Protein AF-A0A3E2YNC5-F1 (afdb_monomer_lite)

pLDDT: mean 82.05, std 14.8, range [47.41, 98.0]

Structure (mmCIF, N/CA/C/O backbone):
data_AF-A0A3E2YNC5-F1
#
_entry.id   AF-A0A3E2YNC5-F1
#
loop_
_atom_site.group_PDB
_atom_site.id
_atom_site.type_symbol
_atom_site.label_atom_id
_atom_site.label_alt_id
_atom_site.label_comp_id
_atom_site.label_asym_id
_atom_site.label_entity_id
_atom_site.label_seq_id
_atom_site.pdbx_PDB_ins_code
_atom_site.Cartn_x
_atom_site.Cartn_y
_atom_site.Cartn_z
_atom_site.occupancy
_atom_site.B_iso_or_equiv
_atom_site.auth_seq_id
_atom_site.auth_comp_id
_atom_site.auth_asym_id
_atom_site.auth_atom_id
_atom_site.pdbx_PDB_model_num
ATOM 1 N N . MET A 1 1 ? -10.500 -12.283 10.654 1.00 55.09 1 MET A N 1
ATOM 2 C CA . MET A 1 1 ? -10.338 -10.831 10.383 1.00 55.09 1 MET A CA 1
ATOM 3 C C . MET A 1 1 ? -8.854 -10.488 10.390 1.00 55.09 1 MET A C 1
ATOM 5 O O . MET A 1 1 ? -8.116 -11.146 11.109 1.00 55.09 1 MET A O 1
ATOM 9 N N . VAL A 1 2 ? -8.406 -9.471 9.641 1.00 58.34 2 VAL A N 1
ATOM 10 C CA . VAL A 1 2 ? -6.985 -9.048 9.601 1.00 58.34 2 VAL A CA 1
ATOM 11 C C . VAL A 1 2 ? -6.435 -8.705 11.000 1.00 58.34 2 VAL A C 1
ATOM 13 O O . VAL A 1 2 ? -5.258 -8.933 11.267 1.00 58.34 2 VAL A O 1
ATOM 16 N N . ALA A 1 3 ? -7.307 -8.269 11.917 1.00 54.88 3 ALA A N 1
ATOM 17 C CA . ALA A 1 3 ? -6.994 -7.961 13.314 1.00 54.88 3 ALA A CA 1
ATOM 18 C C . ALA A 1 3 ? -6.243 -9.074 14.080 1.00 54.88 3 ALA A C 1
ATOM 20 O O . ALA A 1 3 ? -5.436 -8.765 14.947 1.00 54.88 3 ALA A O 1
ATOM 21 N N . GLU A 1 4 ? -6.438 -10.356 13.750 1.00 54.69 4 GLU A N 1
ATOM 22 C CA . GLU A 1 4 ? -5.768 -11.474 14.444 1.00 54.69 4 GLU A CA 1
ATOM 23 C C . GLU A 1 4 ? -4.303 -11.680 14.015 1.00 54.69 4 GLU A C 1
ATOM 25 O O . GLU A 1 4 ? -3.577 -12.452 14.639 1.00 54.69 4 GLU A O 1
ATOM 30 N N . ARG A 1 5 ? -3.849 -11.005 12.950 1.00 55.94 5 ARG A N 1
ATOM 31 C CA . ARG A 1 5 ? -2.482 -11.126 12.410 1.00 55.94 5 ARG A CA 1
ATOM 32 C C . ARG A 1 5 ? -1.538 -10.001 12.819 1.00 55.94 5 ARG A C 1
ATOM 34 O O . ARG A 1 5 ? -0.357 -10.082 12.493 1.00 55.94 5 ARG A O 1
ATOM 41 N N . PHE A 1 6 ? -2.028 -8.991 13.532 1.00 53.00 6 PHE A N 1
ATOM 42 C CA . PHE A 1 6 ? -1.215 -7.870 13.990 1.00 53.00 6 PHE A CA 1
ATOM 43 C C . PHE A 1 6 ? -0.940 -7.999 15.490 1.00 53.00 6 PHE A C 1
ATOM 45 O O . PHE A 1 6 ? -1.847 -7.796 16.297 1.00 53.00 6 PHE A O 1
ATOM 52 N N . PRO A 1 7 ? 0.299 -8.321 15.904 1.00 47.41 7 PRO A N 1
ATOM 53 C CA . PRO A 1 7 ? 0.693 -8.098 17.283 1.00 47.41 7 PRO A CA 1
ATOM 54 C C . PRO A 1 7 ? 0.533 -6.599 17.609 1.00 47.41 7 PRO A C 1
ATOM 56 O O . PRO A 1 7 ? 0.825 -5.766 16.745 1.00 47.41 7 PRO A O 1
ATOM 59 N N . PRO A 1 8 ? 0.147 -6.222 18.844 1.00 47.50 8 PRO A N 1
ATOM 60 C CA . PRO A 1 8 ? -0.063 -4.821 19.239 1.00 47.50 8 PRO A CA 1
ATOM 61 C C . PRO A 1 8 ? 1.146 -3.909 18.985 1.00 47.50 8 PRO A C 1
ATOM 63 O O . PRO A 1 8 ? 1.021 -2.696 18.882 1.00 47.50 8 PRO A O 1
ATOM 66 N N . THR A 1 9 ? 2.335 -4.500 18.880 1.00 54.12 9 THR A N 1
ATOM 67 C CA . THR A 1 9 ? 3.599 -3.818 18.597 1.00 54.12 9 THR A CA 1
ATOM 68 C C . THR A 1 9 ? 3.759 -3.375 17.139 1.00 54.12 9 THR A C 1
ATOM 70 O O . THR A 1 9 ? 4.716 -2.674 16.835 1.00 54.12 9 THR A O 1
ATOM 73 N N . THR A 1 10 ? 2.881 -3.803 16.229 1.00 61.84 10 THR A N 1
ATOM 74 C CA . THR A 1 10 ? 3.035 -3.618 14.772 1.00 61.84 10 THR A CA 1
ATOM 75 C C . THR A 1 10 ? 1.953 -2.713 14.167 1.00 61.84 10 THR A C 1
ATOM 77 O O . THR A 1 10 ? 2.130 -2.189 13.069 1.00 61.84 10 THR A O 1
ATOM 80 N N . GLY A 1 11 ? 0.852 -2.462 14.877 1.00 70.56 11 GLY A N 1
ATOM 81 C CA . GLY A 1 11 ? -0.191 -1.536 14.440 1.00 70.56 11 GLY A CA 1
ATOM 82 C C . GLY A 1 11 ? -1.473 -1.647 15.261 1.00 70.56 11 GLY A C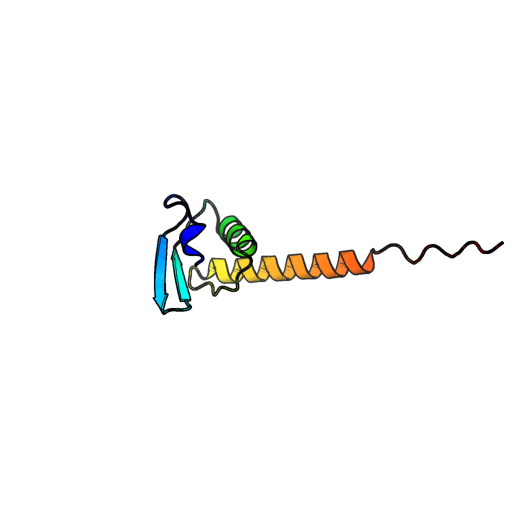 1
ATOM 83 O O . GLY A 1 11 ? -1.656 -2.590 16.028 1.00 70.56 11 GLY A O 1
ATOM 84 N N . ILE A 1 12 ? -2.359 -0.671 15.083 1.00 81.38 12 ILE A N 1
ATOM 85 C CA . ILE A 1 12 ? -3.700 -0.616 15.669 1.00 81.38 12 ILE A CA 1
ATOM 86 C C . ILE A 1 12 ? -4.700 -0.950 14.564 1.00 81.38 12 ILE A C 1
ATOM 88 O O . ILE A 1 12 ? -4.617 -0.394 13.470 1.00 81.38 12 ILE A O 1
ATOM 92 N N . VAL A 1 13 ? -5.633 -1.860 14.846 1.00 84.19 13 VAL A N 1
ATOM 93 C CA . VAL A 1 13 ? -6.723 -2.205 13.928 1.00 84.19 13 VAL A CA 1
ATOM 94 C C . VAL A 1 13 ? -8.048 -1.777 14.542 1.00 84.19 13 VAL A C 1
ATOM 96 O O . VAL A 1 13 ? -8.427 -2.264 15.605 1.00 84.19 13 VAL A O 1
ATOM 99 N N . GLU A 1 14 ? -8.765 -0.902 13.850 1.00 84.12 14 GLU A N 1
ATOM 100 C CA . GLU A 1 14 ? -10.089 -0.423 14.236 1.00 84.12 14 GLU A CA 1
ATOM 101 C C . GLU A 1 14 ? -11.135 -0.992 13.277 1.00 84.12 14 GLU A C 1
ATOM 103 O O . GLU A 1 14 ? -10.962 -0.989 12.058 1.00 84.12 14 GLU A O 1
ATOM 108 N N . THR A 1 15 ? -12.232 -1.520 13.817 1.00 85.88 15 THR A N 1
ATOM 109 C CA . THR A 1 15 ? -13.324 -2.035 12.978 1.00 85.88 15 THR A CA 1
ATOM 110 C C . THR A 1 15 ? -14.147 -0.857 12.476 1.00 85.88 15 THR A C 1
ATOM 112 O O . THR A 1 15 ? -14.635 -0.070 13.282 1.00 85.88 15 THR A O 1
ATOM 115 N N . VAL A 1 16 ? -14.295 -0.741 11.157 1.00 85.06 16 VAL A N 1
ATOM 116 C CA . VAL A 1 16 ? -15.115 0.306 10.530 1.00 85.06 16 VAL A CA 1
ATOM 117 C C . VAL A 1 16 ? -16.527 -0.225 10.293 1.00 85.06 16 VAL A C 1
ATOM 119 O O . VAL A 1 16 ? -17.502 0.438 10.632 1.00 85.06 16 VAL A O 1
ATOM 122 N N . ASP A 1 17 ? -16.633 -1.445 9.760 1.00 82.62 17 ASP A N 1
ATOM 123 C CA . ASP A 1 17 ? -17.890 -2.168 9.556 1.00 82.62 17 ASP A CA 1
ATOM 124 C C . ASP A 1 17 ? -17.651 -3.692 9.510 1.00 82.62 17 ASP A C 1
ATOM 126 O O . ASP A 1 17 ? -16.544 -4.168 9.756 1.00 82.62 17 ASP A O 1
ATOM 130 N N . GLU A 1 18 ? -18.688 -4.476 9.195 1.00 79.00 18 GLU A N 1
ATOM 131 C CA . GLU A 1 18 ? -18.636 -5.948 9.149 1.00 79.00 18 GLU A CA 1
ATOM 132 C C . GLU A 1 18 ? -17.599 -6.521 8.163 1.00 79.00 18 GLU A C 1
ATOM 134 O O . GLU A 1 18 ? -17.246 -7.699 8.250 1.00 79.00 18 GLU A O 1
ATOM 139 N N . ARG A 1 19 ? -17.129 -5.721 7.199 1.00 80.62 19 ARG A N 1
ATOM 140 C CA . ARG A 1 19 ? -16.212 -6.145 6.129 1.00 80.62 19 ARG A CA 1
ATOM 141 C C . ARG A 1 19 ? -14.926 -5.330 6.060 1.00 80.62 19 ARG A C 1
ATOM 143 O O . ARG A 1 19 ? -13.987 -5.776 5.407 1.00 80.62 19 ARG A O 1
ATOM 150 N N . ASN A 1 20 ? -14.864 -4.178 6.721 1.00 82.56 20 ASN A N 1
ATOM 151 C CA . ASN A 1 20 ? -13.757 -3.236 6.621 1.00 82.56 20 ASN A CA 1
ATOM 152 C C . ASN A 1 20 ? -13.143 -2.935 7.990 1.00 82.56 20 ASN A C 1
ATOM 154 O O . ASN A 1 20 ? -13.832 -2.747 8.995 1.00 82.56 20 ASN A O 1
ATOM 158 N N . CYS A 1 21 ? -11.821 -2.810 8.007 1.00 88.94 21 CYS A N 1
ATOM 159 C CA . CYS A 1 21 ? -11.070 -2.336 9.158 1.00 88.94 21 CYS A CA 1
ATOM 160 C C . CYS A 1 21 ? -10.058 -1.272 8.732 1.00 88.94 21 CYS A C 1
ATOM 162 O O . CYS A 1 21 ? -9.474 -1.359 7.651 1.00 88.94 21 CYS A O 1
ATOM 164 N N . LEU A 1 22 ? -9.834 -0.295 9.603 1.00 88.88 22 LEU A N 1
ATOM 165 C CA . LEU A 1 22 ? -8.756 0.672 9.488 1.00 88.88 22 LEU A CA 1
ATOM 166 C C . LEU A 1 22 ? -7.521 0.100 10.184 1.00 88.88 22 LEU A C 1
ATOM 168 O O . LEU A 1 22 ? -7.596 -0.323 11.333 1.00 88.88 22 LEU A O 1
ATOM 172 N N . LEU A 1 23 ? -6.393 0.077 9.480 1.00 87.81 23 LEU A N 1
ATOM 173 C CA . LEU A 1 23 ? -5.099 -0.301 10.037 1.00 87.81 23 LEU A CA 1
ATOM 174 C C . LEU A 1 23 ? -4.220 0.944 10.127 1.00 87.81 23 LEU A C 1
ATOM 176 O O . LEU A 1 23 ? -3.856 1.523 9.104 1.00 87.81 23 LEU A O 1
ATOM 180 N N . THR A 1 24 ? -3.815 1.294 11.340 1.00 87.50 24 THR A N 1
ATOM 181 C CA . THR A 1 24 ? -2.788 2.302 11.601 1.00 87.50 24 THR A CA 1
ATOM 182 C C . THR A 1 24 ? -1.494 1.586 11.958 1.00 87.50 24 THR A C 1
ATOM 184 O O . THR A 1 24 ? -1.413 0.895 12.971 1.00 87.50 24 THR A O 1
ATOM 187 N N . THR A 1 25 ? -0.464 1.730 11.130 1.00 85.75 25 THR A N 1
ATOM 188 C CA . THR A 1 25 ? 0.837 1.075 11.322 1.00 85.75 25 THR A CA 1
ATOM 189 C C . THR A 1 25 ? 1.975 2.046 11.026 1.00 85.75 25 THR A C 1
ATOM 191 O O . THR A 1 25 ? 1.811 3.002 10.268 1.00 85.75 25 THR A O 1
ATOM 194 N N . GLY A 1 26 ? 3.129 1.802 11.640 1.00 82.00 26 GLY A N 1
ATOM 195 C CA . GLY A 1 26 ? 4.359 2.547 11.413 1.00 82.00 26 GLY A CA 1
ATOM 196 C C . GLY A 1 26 ? 5.538 1.594 11.234 1.00 82.00 26 GLY A C 1
ATOM 197 O O . GLY A 1 26 ? 5.509 0.457 11.700 1.00 82.00 26 GLY A O 1
ATOM 198 N N . ALA A 1 27 ? 6.582 2.066 10.561 1.00 81.62 27 ALA A N 1
ATOM 199 C CA . ALA A 1 27 ? 7.866 1.382 10.443 1.00 81.62 27 ALA A CA 1
ATOM 200 C C . ALA A 1 27 ? 8.985 2.417 10.267 1.00 81.62 27 ALA A C 1
ATOM 202 O O . ALA A 1 27 ? 8.715 3.603 10.079 1.00 81.62 27 ALA A O 1
ATOM 203 N N . ASP A 1 28 ? 10.234 1.953 10.234 1.00 83.31 28 ASP A N 1
ATOM 204 C CA . ASP A 1 28 ? 11.409 2.812 10.031 1.00 83.31 28 ASP A CA 1
ATOM 205 C C . ASP A 1 28 ? 11.452 3.472 8.638 1.00 83.31 28 ASP A C 1
ATOM 207 O O . ASP A 1 28 ? 12.238 4.387 8.397 1.00 83.31 28 ASP A O 1
ATOM 211 N N . SER A 1 29 ? 10.622 3.013 7.692 1.00 87.06 29 SER A N 1
ATOM 212 C CA . SER A 1 29 ? 10.454 3.647 6.381 1.00 87.06 29 SER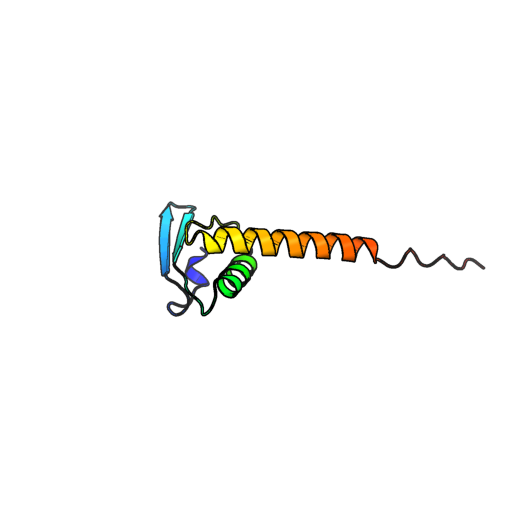 A CA 1
ATOM 213 C C . SER A 1 29 ? 9.107 3.322 5.732 1.00 87.06 29 SER A C 1
ATOM 215 O O . SER A 1 29 ? 8.539 2.246 5.935 1.00 87.06 29 SER A O 1
ATOM 217 N N . VAL A 1 30 ? 8.636 4.223 4.865 1.00 91.00 30 VAL A N 1
ATOM 218 C CA . VAL A 1 30 ? 7.415 4.031 4.058 1.00 91.00 30 VAL A CA 1
ATOM 219 C C . VAL A 1 30 ? 7.537 2.814 3.134 1.00 91.00 30 VAL A C 1
ATOM 221 O O . VAL A 1 30 ? 6.576 2.069 2.953 1.00 91.00 30 VAL A O 1
ATOM 224 N N . THR A 1 31 ? 8.730 2.551 2.598 1.00 91.06 31 THR A N 1
ATOM 225 C CA . THR A 1 31 ? 8.989 1.373 1.762 1.00 91.06 31 THR A CA 1
ATOM 226 C C . THR A 1 31 ? 8.786 0.066 2.536 1.00 91.06 31 THR A C 1
ATOM 228 O O . THR A 1 31 ? 8.207 -0.875 1.992 1.00 91.06 31 THR A O 1
ATOM 231 N N . LEU A 1 32 ? 9.209 -0.010 3.806 1.00 90.44 32 LEU A N 1
ATOM 232 C CA . LEU A 1 32 ? 8.958 -1.192 4.641 1.00 90.44 32 LEU A CA 1
ATOM 233 C C . LEU A 1 32 ? 7.466 -1.386 4.920 1.00 90.44 32 LEU A C 1
ATOM 235 O O . LEU A 1 32 ? 6.989 -2.517 4.836 1.00 90.44 32 LEU A O 1
ATOM 239 N N . ILE A 1 33 ? 6.723 -0.301 5.167 1.00 91.00 33 ILE A N 1
ATOM 240 C CA . ILE A 1 33 ? 5.258 -0.351 5.299 1.00 91.00 33 ILE A CA 1
ATOM 241 C C . ILE A 1 33 ? 4.642 -0.932 4.021 1.00 91.00 33 ILE A C 1
ATOM 243 O O . ILE A 1 33 ? 3.897 -1.905 4.090 1.00 91.00 33 ILE A O 1
ATOM 247 N N . ALA A 1 34 ? 5.000 -0.405 2.846 1.00 92.44 34 ALA A N 1
ATOM 248 C CA . ALA A 1 34 ? 4.469 -0.871 1.564 1.00 92.44 34 ALA A CA 1
ATOM 249 C C . ALA A 1 34 ? 4.713 -2.373 1.327 1.00 92.44 34 ALA A C 1
ATOM 251 O O . ALA A 1 34 ? 3.810 -3.089 0.893 1.00 92.44 34 ALA A O 1
ATOM 252 N N . VAL A 1 35 ? 5.914 -2.870 1.646 1.00 91.38 35 VAL A N 1
ATOM 253 C CA . VAL A 1 35 ? 6.242 -4.301 1.539 1.00 91.38 35 VAL A CA 1
ATOM 254 C C . VAL A 1 35 ? 5.436 -5.130 2.537 1.00 91.38 35 VAL A C 1
ATOM 256 O O . VAL A 1 35 ? 4.891 -6.164 2.161 1.00 91.38 35 VAL A O 1
ATOM 259 N N . HIS A 1 36 ? 5.329 -4.688 3.791 1.00 88.62 36 HIS A N 1
ATOM 260 C CA . HIS A 1 36 ? 4.576 -5.415 4.810 1.00 88.62 36 HIS A CA 1
ATOM 261 C C . HIS A 1 36 ? 3.090 -5.527 4.448 1.00 88.62 36 HIS A C 1
ATOM 263 O O . HIS A 1 36 ? 2.520 -6.613 4.531 1.00 88.62 36 HIS A O 1
ATOM 269 N N . LEU A 1 37 ? 2.489 -4.437 3.960 1.00 89.25 37 LEU A N 1
ATOM 270 C CA . LEU A 1 37 ? 1.103 -4.426 3.491 1.00 89.25 37 LEU A CA 1
ATOM 271 C C . LEU A 1 37 ? 0.897 -5.362 2.292 1.00 89.25 37 LEU A C 1
ATOM 273 O O . LEU A 1 37 ? -0.073 -6.115 2.268 1.00 89.25 37 LEU A O 1
ATOM 277 N N . ALA A 1 38 ? 1.829 -5.391 1.334 1.00 89.94 38 ALA A N 1
ATOM 278 C CA . ALA A 1 38 ? 1.757 -6.311 0.195 1.00 89.94 38 ALA A CA 1
ATOM 279 C C . ALA A 1 38 ? 1.777 -7.793 0.622 1.00 89.94 38 ALA A C 1
ATOM 281 O O . ALA A 1 38 ? 1.142 -8.634 -0.013 1.00 89.94 38 ALA A O 1
ATOM 282 N N . LEU A 1 39 ? 2.469 -8.120 1.718 1.00 89.31 39 LEU A N 1
ATOM 283 C CA . LEU A 1 39 ? 2.529 -9.479 2.266 1.00 89.31 39 LEU A CA 1
ATOM 284 C C . LEU A 1 39 ? 1.250 -9.908 3.000 1.00 89.31 39 LEU A C 1
ATOM 286 O O . LEU A 1 39 ? 1.085 -11.099 3.268 1.00 89.31 39 LEU A O 1
ATOM 290 N N . LEU A 1 40 ? 0.330 -8.987 3.308 1.00 86.25 40 LEU A N 1
ATOM 291 C CA . LEU A 1 40 ? -0.942 -9.337 3.948 1.00 86.25 40 LEU A CA 1
ATOM 292 C C . LEU A 1 40 ? -1.818 -10.213 3.053 1.00 86.25 40 LEU A C 1
ATOM 294 O O . LEU A 1 40 ? -2.643 -10.962 3.575 1.00 86.25 40 LEU A O 1
ATOM 298 N N . GLY A 1 41 ? -1.649 -10.129 1.730 1.00 83.50 41 GLY A N 1
ATOM 299 C CA . GLY A 1 41 ? -2.422 -10.911 0.763 1.00 83.50 41 GLY A CA 1
ATOM 300 C C . GLY A 1 41 ? -3.906 -10.539 0.704 1.00 83.50 41 GLY A C 1
ATOM 301 O O . GLY A 1 41 ? -4.713 -11.350 0.264 1.00 83.50 41 GLY A O 1
ATOM 302 N N . HIS A 1 42 ? -4.266 -9.345 1.179 1.00 86.19 42 HIS A N 1
ATOM 303 C CA . HIS A 1 42 ? -5.614 -8.788 1.109 1.00 86.19 42 HIS A CA 1
ATOM 304 C C . HIS A 1 42 ? -5.559 -7.453 0.373 1.00 86.19 42 HIS A C 1
ATOM 306 O O . HIS A 1 42 ? -4.561 -6.735 0.473 1.00 86.19 42 HIS A O 1
ATOM 312 N N . ASP A 1 43 ? -6.639 -7.108 -0.321 1.00 89.75 43 ASP A N 1
ATOM 313 C CA . ASP A 1 43 ? -6.786 -5.780 -0.902 1.00 89.75 43 ASP A CA 1
ATOM 314 C C . ASP A 1 43 ? -6.901 -4.730 0.208 1.00 89.75 43 ASP A C 1
ATOM 316 O O . ASP A 1 43 ? -7.543 -4.947 1.238 1.00 89.75 43 ASP A O 1
ATOM 320 N N . PHE A 1 44 ? -6.273 -3.576 -0.003 1.00 90.94 44 PHE A N 1
ATOM 321 C CA . PHE A 1 44 ? -6.328 -2.450 0.919 1.00 90.94 44 PHE A CA 1
ATOM 322 C C . PHE A 1 44 ? -6.261 -1.130 0.153 1.00 90.94 44 PHE A C 1
ATOM 324 O O . PHE A 1 44 ? -5.780 -1.062 -0.978 1.00 90.94 44 PHE A O 1
ATOM 331 N N . THR A 1 45 ? -6.723 -0.062 0.797 1.00 92.19 45 THR A N 1
ATOM 332 C CA . THR A 1 45 ? -6.573 1.308 0.300 1.00 92.19 45 THR A CA 1
ATOM 333 C C . THR A 1 45 ? -5.666 2.071 1.254 1.00 92.19 45 THR A C 1
ATOM 335 O O . THR A 1 45 ? -5.968 2.178 2.440 1.00 92.19 45 THR A O 1
ATOM 338 N N . ALA A 1 46 ? -4.549 2.596 0.750 1.00 93.19 46 ALA A N 1
ATOM 339 C CA . ALA A 1 46 ? -3.702 3.494 1.525 1.00 93.19 46 ALA A CA 1
ATOM 340 C C . ALA A 1 46 ? -4.370 4.872 1.617 1.00 93.19 46 ALA A C 1
ATOM 342 O O . ALA A 1 46 ? -4.611 5.508 0.592 1.00 93.19 46 ALA A O 1
ATOM 343 N N . LEU A 1 47 ? -4.671 5.313 2.838 1.00 92.44 47 LEU A N 1
ATOM 344 C CA . LEU A 1 47 ? -5.299 6.612 3.096 1.00 92.44 47 LEU A CA 1
ATOM 345 C C . LEU A 1 47 ? -4.245 7.707 3.272 1.00 92.44 47 LEU A C 1
ATOM 347 O O . LEU A 1 47 ? -4.309 8.757 2.638 1.00 92.44 47 LEU A O 1
ATOM 351 N N . GLU A 1 48 ? -3.243 7.428 4.097 1.00 87.00 48 GLU A N 1
ATOM 352 C CA . GLU A 1 48 ? -2.142 8.326 4.407 1.00 87.00 48 GLU A CA 1
ATOM 353 C C . GLU A 1 48 ? -0.899 7.516 4.817 1.00 87.00 48 GLU A C 1
ATOM 355 O O . GLU A 1 48 ? -1.017 6.340 5.174 1.00 87.00 48 GLU A O 1
ATOM 360 N N . PRO A 1 49 ? 0.301 8.112 4.760 1.00 92.38 49 PRO A N 1
ATOM 361 C CA . PRO A 1 49 ? 0.604 9.410 4.154 1.00 92.38 49 PRO A CA 1
ATOM 362 C C . PRO A 1 49 ? 0.613 9.341 2.611 1.00 92.38 49 PRO A C 1
ATOM 364 O O . PRO A 1 49 ? 0.662 8.259 2.024 1.00 92.38 49 PRO A O 1
ATOM 367 N N . ALA A 1 50 ? 0.569 10.485 1.916 1.00 92.56 50 ALA A N 1
ATOM 368 C CA . ALA A 1 50 ? 0.548 10.522 0.442 1.00 92.56 50 ALA A CA 1
ATOM 369 C C . ALA A 1 50 ? 1.809 9.890 -0.184 1.00 92.56 50 ALA A C 1
ATOM 371 O O . ALA A 1 50 ? 1.788 9.379 -1.306 1.00 92.56 50 ALA A O 1
ATOM 372 N N . GLU A 1 51 ? 2.915 9.898 0.554 1.00 93.69 51 GLU A N 1
ATOM 373 C CA . GLU A 1 51 ? 4.160 9.205 0.246 1.00 93.69 51 GLU A CA 1
ATOM 374 C C . GLU A 1 51 ? 3.951 7.693 0.130 1.00 93.69 51 GLU A C 1
ATOM 376 O O . GLU A 1 51 ? 4.520 7.083 -0.771 1.00 93.69 51 GLU A O 1
ATOM 381 N N . LEU A 1 52 ? 3.091 7.087 0.957 1.00 94.19 52 LEU A N 1
ATOM 382 C CA . LEU A 1 52 ? 2.785 5.657 0.873 1.00 94.19 52 LEU A CA 1
ATOM 383 C C . LEU A 1 52 ? 2.099 5.314 -0.448 1.00 94.19 52 LEU A C 1
ATOM 385 O O . LEU A 1 52 ? 2.465 4.339 -1.097 1.00 94.19 52 LEU A O 1
ATOM 389 N N . VAL A 1 53 ? 1.161 6.149 -0.896 1.00 95.62 53 VAL A N 1
ATOM 390 C CA . VAL A 1 53 ? 0.493 5.971 -2.195 1.00 95.62 53 VAL A CA 1
ATOM 391 C C . VAL A 1 53 ? 1.514 6.005 -3.340 1.00 95.62 53 VAL A C 1
ATOM 393 O O . VAL A 1 53 ? 1.465 5.172 -4.249 1.00 95.62 53 VAL A O 1
ATOM 396 N N . LYS A 1 54 ? 2.483 6.930 -3.282 1.00 95.75 54 LYS A N 1
ATOM 397 C CA . LYS A 1 54 ? 3.575 7.019 -4.268 1.00 95.75 54 LYS A CA 1
ATOM 398 C C . LYS A 1 54 ? 4.472 5.778 -4.229 1.00 95.75 54 LYS A C 1
ATOM 400 O O . LYS A 1 54 ? 4.758 5.210 -5.282 1.00 95.75 54 LYS A O 1
ATOM 405 N N . GLU A 1 55 ? 4.872 5.333 -3.041 1.00 96.12 55 GLU A N 1
ATOM 406 C CA . GLU A 1 55 ? 5.713 4.143 -2.858 1.00 96.12 55 GLU A CA 1
ATOM 407 C C . GLU A 1 55 ? 5.028 2.865 -3.357 1.00 96.12 55 GLU A C 1
ATOM 409 O O . GLU A 1 55 ? 5.656 2.058 -4.043 1.00 96.12 55 GLU A O 1
ATOM 414 N N . LEU A 1 56 ? 3.726 2.699 -3.103 1.00 96.06 56 LEU A N 1
ATOM 415 C CA . LEU A 1 56 ? 2.945 1.569 -3.617 1.00 96.06 56 LEU A CA 1
ATOM 416 C C . LEU A 1 56 ? 2.931 1.539 -5.143 1.00 96.06 56 LEU A C 1
ATOM 418 O O . LEU A 1 56 ? 3.141 0.479 -5.735 1.00 96.06 56 LEU A O 1
ATOM 422 N N . LYS A 1 57 ? 2.756 2.697 -5.790 1.00 95.94 57 LYS A N 1
ATOM 423 C CA . LYS A 1 57 ? 2.842 2.796 -7.251 1.00 95.94 57 LYS A CA 1
ATOM 424 C C . LYS A 1 57 ? 4.220 2.371 -7.763 1.00 95.94 57 LYS A C 1
ATOM 426 O O . LYS A 1 57 ? 4.304 1.561 -8.684 1.00 95.94 57 LYS A O 1
ATOM 431 N N . LEU A 1 58 ? 5.295 2.889 -7.168 1.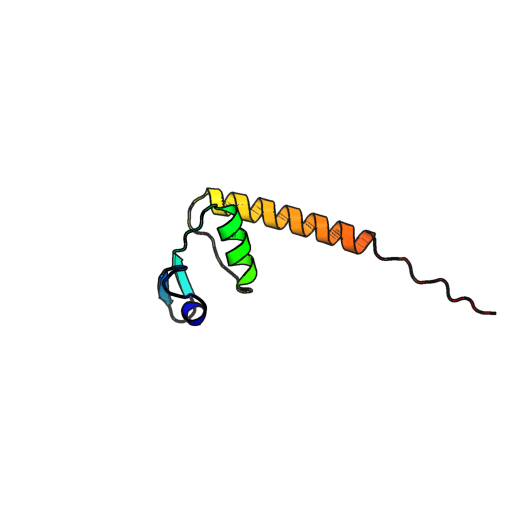00 97.12 58 LEU A N 1
ATOM 432 C CA . LEU A 1 58 ? 6.664 2.549 -7.570 1.00 97.12 58 LEU A CA 1
ATOM 433 C C . LEU A 1 58 ? 6.955 1.053 -7.397 1.00 97.12 58 LEU A C 1
ATOM 435 O O . LEU A 1 58 ? 7.559 0.429 -8.277 1.00 97.12 58 LEU A O 1
ATOM 439 N N . LEU A 1 59 ? 6.506 0.469 -6.283 1.00 96.00 59 LEU A N 1
ATOM 440 C CA . LEU A 1 59 ? 6.650 -0.953 -5.992 1.00 96.00 59 LEU A CA 1
ATOM 441 C C . LEU A 1 59 ? 5.875 -1.811 -6.997 1.00 96.00 59 LEU A C 1
ATOM 443 O O . LEU A 1 59 ? 6.454 -2.744 -7.559 1.00 96.00 59 LEU A O 1
ATOM 447 N N . ALA A 1 60 ? 4.612 -1.474 -7.264 1.00 95.81 60 ALA A N 1
ATOM 448 C CA . ALA A 1 60 ? 3.772 -2.172 -8.233 1.00 95.81 60 ALA A CA 1
ATOM 449 C C . ALA A 1 60 ? 4.386 -2.136 -9.639 1.00 95.81 60 ALA A C 1
ATOM 451 O O . ALA A 1 60 ? 4.568 -3.183 -10.260 1.00 95.81 60 ALA A O 1
ATOM 452 N N . ASP A 1 61 ? 4.807 -0.956 -10.105 1.00 98.00 61 ASP A N 1
ATOM 453 C CA . ASP A 1 61 ? 5.430 -0.785 -11.420 1.00 98.00 61 ASP A CA 1
ATOM 454 C C . ASP A 1 61 ? 6.729 -1.613 -11.533 1.00 98.00 61 ASP A C 1
ATOM 456 O O . ASP A 1 61 ? 7.011 -2.215 -12.574 1.00 98.00 61 ASP A O 1
ATOM 460 N N . ARG A 1 62 ? 7.535 -1.678 -10.462 1.00 97.00 62 ARG A N 1
ATOM 461 C CA . ARG A 1 62 ? 8.769 -2.483 -10.415 1.00 97.00 62 ARG A CA 1
ATOM 462 C C . ARG A 1 62 ? 8.483 -3.980 -10.491 1.00 97.00 62 ARG A C 1
ATOM 464 O O . ARG A 1 62 ? 9.133 -4.671 -11.275 1.00 97.00 62 ARG A O 1
ATOM 471 N N . LEU A 1 63 ? 7.537 -4.473 -9.694 1.00 95.56 63 LEU A N 1
ATOM 472 C CA . LEU A 1 63 ? 7.159 -5.888 -9.686 1.00 95.56 63 LEU A CA 1
ATOM 473 C C . LEU A 1 63 ? 6.534 -6.302 -11.020 1.00 95.56 63 LEU A C 1
ATOM 475 O O . LEU A 1 63 ? 6.856 -7.368 -11.539 1.00 95.56 63 LEU A O 1
ATOM 479 N N . HIS A 1 64 ? 5.725 -5.432 -11.625 1.00 97.06 64 HIS A N 1
ATOM 480 C CA . HIS A 1 64 ? 5.147 -5.670 -12.942 1.00 97.06 64 HIS A CA 1
ATOM 481 C C . HIS A 1 64 ? 6.225 -5.801 -14.027 1.00 97.06 64 HIS A C 1
ATOM 483 O O . HIS A 1 64 ? 6.232 -6.779 -14.773 1.00 97.06 64 HIS A O 1
ATOM 489 N N . ARG A 1 65 ? 7.200 -4.880 -14.077 1.00 97.81 65 ARG A N 1
ATOM 490 C CA . ARG A 1 65 ? 8.336 -4.993 -15.014 1.00 97.81 65 ARG A CA 1
ATOM 491 C C . ARG A 1 65 ? 9.143 -6.273 -14.798 1.00 97.81 65 ARG A C 1
ATOM 493 O O . ARG A 1 65 ? 9.511 -6.922 -15.772 1.00 97.81 65 ARG A O 1
ATOM 500 N N . ALA A 1 66 ? 9.400 -6.642 -13.542 1.00 97.25 66 ALA A N 1
ATOM 501 C CA . ALA A 1 66 ? 10.110 -7.877 -13.214 1.00 97.25 66 ALA A CA 1
ATOM 502 C C . ALA A 1 66 ? 9.335 -9.120 -13.677 1.00 97.25 66 ALA A C 1
ATOM 504 O O . ALA A 1 66 ? 9.927 -10.031 -14.244 1.00 97.25 66 ALA A O 1
ATOM 505 N N . HIS A 1 67 ? 8.013 -9.142 -13.496 1.00 96.75 67 HIS A N 1
ATOM 506 C CA . HIS A 1 67 ? 7.160 -10.217 -13.996 1.00 96.75 67 HIS A CA 1
ATOM 507 C C . HIS A 1 67 ? 7.263 -10.364 -15.522 1.00 96.75 67 HIS A C 1
ATOM 509 O O . HIS A 1 67 ? 7.526 -11.463 -16.008 1.00 96.75 67 HIS A O 1
ATOM 515 N N . LEU A 1 68 ? 7.140 -9.262 -16.270 1.00 96.81 68 LEU A N 1
ATOM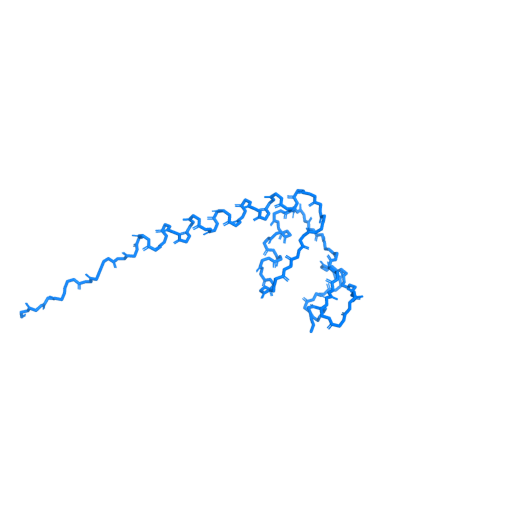 516 C CA . LEU A 1 68 ? 7.256 -9.278 -17.733 1.00 96.81 68 LEU A CA 1
ATOM 517 C C . LEU A 1 68 ? 8.632 -9.770 -18.207 1.00 96.81 68 LEU A C 1
ATO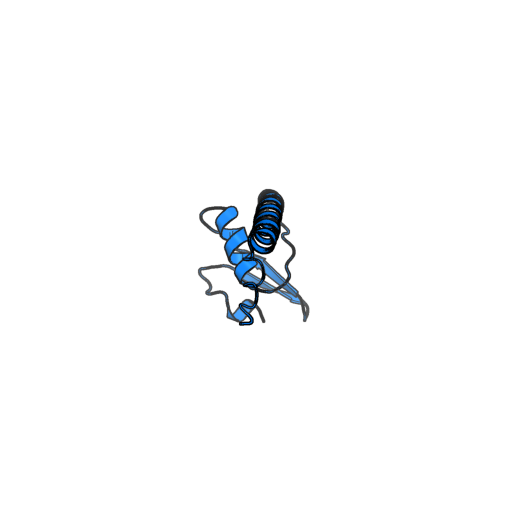M 519 O O . LEU A 1 68 ? 8.720 -10.566 -19.145 1.00 96.81 68 LEU A O 1
ATOM 523 N N . ALA A 1 69 ? 9.705 -9.336 -17.542 1.00 95.50 69 ALA A N 1
ATOM 524 C CA . ALA A 1 69 ? 11.057 -9.797 -17.842 1.00 95.50 69 ALA A CA 1
ATOM 525 C C . ALA A 1 69 ? 11.210 -11.305 -17.581 1.00 95.50 69 ALA A C 1
ATOM 527 O O . ALA A 1 69 ? 11.703 -12.025 -18.446 1.00 95.50 69 ALA A O 1
ATOM 528 N N . SER A 1 70 ? 10.716 -11.799 -16.442 1.00 93.94 70 SER A N 1
ATOM 529 C CA . SER A 1 70 ? 10.787 -13.218 -16.067 1.00 93.94 70 SER A CA 1
ATOM 530 C C . SER A 1 70 ? 10.021 -14.132 -17.024 1.00 93.94 70 SER A C 1
ATOM 532 O O . SER A 1 70 ? 10.498 -15.219 -17.335 1.00 93.94 70 SER A O 1
ATOM 534 N N . VAL A 1 71 ? 8.860 -13.696 -17.523 1.00 92.38 71 VAL A N 1
ATOM 535 C CA . VAL A 1 71 ? 8.098 -14.448 -18.538 1.00 92.38 71 VAL A CA 1
ATOM 536 C C . VAL A 1 71 ? 8.855 -14.494 -19.868 1.00 92.38 71 VAL A C 1
ATOM 538 O O . VAL A 1 71 ? 8.882 -15.531 -20.523 1.00 92.38 71 VAL A O 1
ATOM 541 N N . THR A 1 72 ? 9.518 -13.399 -20.246 1.00 83.00 72 THR A N 1
ATOM 542 C CA . THR A 1 72 ? 10.305 -13.315 -21.490 1.00 83.00 72 THR A CA 1
ATOM 543 C C . THR A 1 72 ? 11.571 -14.176 -21.438 1.00 83.00 72 THR A C 1
ATOM 545 O O . THR A 1 72 ? 12.014 -14.691 -22.460 1.00 83.00 72 THR A O 1
ATOM 548 N N . GLN A 1 73 ? 12.155 -14.354 -20.251 1.00 72.06 73 GLN A N 1
ATOM 549 C CA . GLN A 1 73 ? 13.377 -15.133 -20.041 1.00 72.06 73 GLN A CA 1
ATOM 550 C C . GLN A 1 73 ? 13.146 -16.645 -19.904 1.00 72.06 73 GLN A C 1
ATOM 552 O O . GLN A 1 73 ? 14.119 -17.383 -19.734 1.00 72.06 73 GLN A O 1
ATOM 557 N N . ALA A 1 74 ? 11.893 -17.111 -19.948 1.00 66.56 74 ALA A N 1
ATOM 558 C CA . ALA A 1 74 ? 11.583 -18.531 -19.866 1.00 66.56 74 ALA A CA 1
ATOM 559 C C . ALA A 1 74 ? 12.363 -19.298 -20.956 1.00 66.56 74 ALA A C 1
ATOM 561 O O . ALA A 1 74 ? 12.284 -18.922 -22.130 1.00 66.56 74 ALA A O 1
ATOM 562 N N . PRO A 1 75 ? 13.131 -20.349 -20.602 1.00 63.69 75 PRO A N 1
ATOM 563 C CA . PRO A 1 75 ? 13.826 -21.158 -21.592 1.00 63.69 75 PRO A CA 1
ATOM 564 C C . PRO A 1 75 ? 12.805 -21.679 -22.604 1.00 63.69 75 PRO A C 1
ATOM 566 O O . PRO A 1 75 ? 11.788 -22.253 -22.212 1.00 63.69 75 PRO A O 1
ATOM 569 N N . GLY A 1 76 ? 13.062 -21.461 -23.897 1.00 64.31 76 GLY A N 1
ATOM 570 C CA . GLY A 1 76 ? 12.235 -22.032 -24.958 1.00 64.31 76 GLY A CA 1
ATOM 571 C C . GLY A 1 76 ? 12.114 -23.554 -24.796 1.00 64.31 76 GLY A C 1
ATOM 572 O O . GLY A 1 76 ? 13.015 -24.171 -24.215 1.00 64.31 76 GLY A O 1
ATOM 573 N N . PRO A 1 77 ? 11.016 -24.171 -25.277 1.00 65.38 77 PRO A N 1
ATOM 574 C CA . PRO A 1 77 ? 10.817 -25.610 -25.156 1.00 65.38 77 PRO A CA 1
ATOM 575 C C . PRO A 1 77 ? 12.055 -26.328 -25.693 1.00 65.38 77 PRO A C 1
ATOM 577 O O . PRO A 1 77 ? 12.516 -26.033 -26.798 1.00 65.38 77 PRO A O 1
ATOM 580 N N . THR A 1 78 ? 12.627 -27.224 -24.882 1.00 64.81 78 THR A N 1
ATOM 581 C CA . THR A 1 78 ? 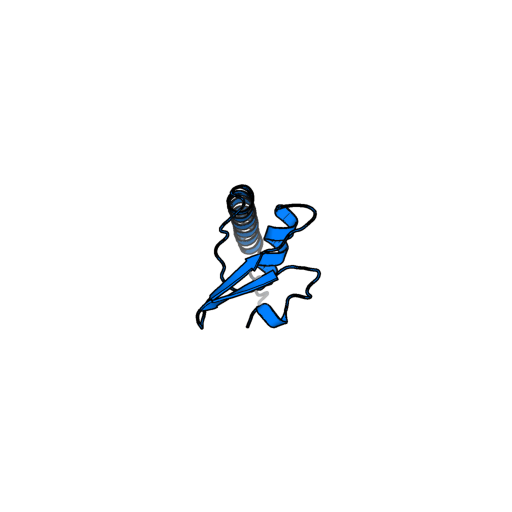13.742 -28.073 -25.304 1.00 64.81 78 THR A CA 1
ATOM 582 C C . THR A 1 78 ? 13.322 -28.751 -26.608 1.00 64.81 78 THR A C 1
ATOM 584 O O . THR A 1 78 ? 12.277 -29.404 -26.603 1.00 64.81 78 THR A O 1
ATOM 587 N N . PRO A 1 79 ? 14.046 -28.570 -27.730 1.00 64.00 79 PRO A N 1
ATOM 588 C CA . PRO A 1 79 ? 13.684 -29.248 -28.961 1.00 64.00 79 PRO A CA 1
ATOM 589 C C . PRO A 1 79 ? 13.752 -30.746 -28.687 1.00 64.00 79 PRO A C 1
ATOM 591 O O . PRO A 1 79 ? 14.803 -31.262 -28.297 1.00 64.00 79 PRO A O 1
ATOM 594 N N . ASP A 1 80 ? 12.599 -31.397 -28.825 1.00 61.72 80 ASP A N 1
ATOM 595 C CA . ASP A 1 80 ? 12.445 -32.838 -28.709 1.00 61.72 80 ASP A CA 1
ATOM 596 C C . ASP A 1 80 ? 13.433 -33.487 -29.678 1.00 61.72 80 ASP A C 1
ATOM 598 O O . ASP A 1 80 ? 13.319 -33.363 -30.902 1.00 61.72 80 ASP A O 1
ATOM 602 N N . ARG A 1 81 ? 14.484 -34.093 -29.123 1.00 57.53 81 ARG A N 1
ATOM 603 C CA . ARG A 1 81 ? 15.476 -34.833 -29.895 1.00 57.53 81 ARG A CA 1
ATOM 604 C C . ARG A 1 81 ? 14.849 -36.182 -30.239 1.00 57.53 81 ARG A C 1
ATOM 606 O O . ARG A 1 81 ? 15.187 -37.205 -29.659 1.00 57.53 81 ARG A O 1
ATOM 613 N N . ALA A 1 82 ? 13.934 -36.160 -31.201 1.00 56.75 82 ALA A N 1
ATOM 614 C CA . ALA A 1 82 ? 13.523 -37.345 -31.926 1.00 56.75 82 ALA A CA 1
ATOM 615 C C . ALA A 1 82 ? 14.691 -37.791 -32.817 1.00 56.75 82 ALA A C 1
ATOM 617 O O . ALA A 1 82 ? 14.945 -37.164 -33.844 1.00 56.75 82 ALA A O 1
ATOM 618 N N . THR A 1 83 ? 15.426 -38.827 -32.406 1.00 53.50 83 THR A N 1
ATOM 619 C CA . THR A 1 83 ? 16.007 -39.886 -33.260 1.00 53.50 83 THR A CA 1
ATOM 620 C C . THR A 1 83 ? 16.449 -41.040 -32.368 1.00 53.50 83 THR A C 1
ATOM 622 O O . THR A 1 83 ? 17.249 -40.785 -31.441 1.00 53.50 83 THR A O 1
#

Foldseek 3Di:
DLVVVDDVVAWDWADPDPPDIDTGGDDPDLLVVLVVVVVSVDDDDDPDDVVNVVSNVVVVVVVVVVVVVVVVPPPDPDPPPDD

Sequence (83 aa):
MVAERFPPTTGIVETVDERNCLLTTGADSVTLIAVHLALLGHDFTALEPAELVKELKLLADRLHRAHLASVTQAPGPTPDRAT

Radius of gyration: 19.14 Å; chains: 1; bounding box: 35×50×52 Å

Secondary structure (DSSP, 8-state):
-GGGG--TTT-EEEE-SSS-EEEE---S-HHHHHHHHHHT-S-----S-HHHHHHHHHHHHHHHHHHHHHHHTSPPPPP----